Protein AF-A0A6M2C331-F1 (afdb_monomer_lite)

Sequence (89 aa):
MKNFAILLVWITTVFVFIFAGLSQTNIAFTISISLLIFGVLLILFMVYAVLTDKYTTTKTFKDWYEDHSMDTLDDSRLTFKERTTTDFD

Structure (mmCIF, N/CA/C/O backbone):
data_AF-A0A6M2C331-F1
#
_entry.id   AF-A0A6M2C331-F1
#
loop_
_atom_site.group_PDB
_atom_site.id
_atom_site.type_symbol
_atom_site.label_atom_id
_atom_site.label_alt_id
_atom_site.label_comp_id
_atom_site.label_asym_id
_atom_site.label_entity_id
_atom_site.label_seq_id
_atom_site.pdbx_PDB_ins_code
_atom_site.Cartn_x
_atom_site.Cartn_y
_atom_site.Cartn_z
_atom_site.occupancy
_atom_site.B_iso_or_equiv
_atom_site.auth_seq_id
_atom_site.auth_comp_id
_atom_site.auth_asym_id
_atom_site.auth_atom_id
_atom_site.pdbx_PDB_model_num
ATOM 1 N N . MET A 1 1 ? -13.735 7.489 8.999 1.00 54.94 1 MET A N 1
ATOM 2 C CA . MET A 1 1 ? -14.627 6.622 8.192 1.00 54.94 1 MET A CA 1
ATOM 3 C C . MET A 1 1 ? -14.308 5.187 8.561 1.00 54.94 1 MET A C 1
ATOM 5 O O . MET A 1 1 ? -13.128 4.878 8.595 1.00 54.94 1 MET A O 1
ATOM 9 N N . LYS A 1 2 ? -15.309 4.345 8.855 1.00 58.50 2 LYS A N 1
ATOM 10 C CA . LYS A 1 2 ? -15.138 3.006 9.470 1.00 58.50 2 LYS A CA 1
ATOM 11 C C . LYS A 1 2 ? -14.167 2.061 8.728 1.00 58.50 2 LYS A C 1
ATOM 13 O O . LYS A 1 2 ? -13.714 1.093 9.315 1.00 58.50 2 LYS A O 1
ATOM 18 N N . ASN A 1 3 ? -13.819 2.388 7.478 1.00 74.94 3 ASN A N 1
ATOM 19 C CA . ASN A 1 3 ? -12.964 1.598 6.592 1.00 74.94 3 ASN A CA 1
ATOM 20 C C . ASN A 1 3 ? -11.765 2.389 6.015 1.00 74.94 3 ASN A 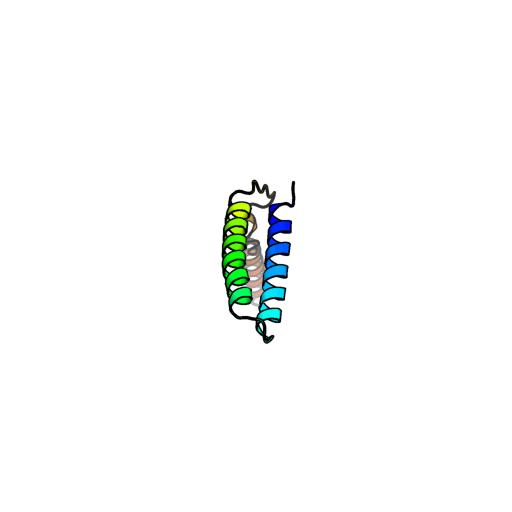C 1
ATOM 22 O O . ASN A 1 3 ? -11.246 2.017 4.967 1.00 74.94 3 ASN A O 1
ATOM 26 N N . PHE A 1 4 ? -11.342 3.509 6.614 1.00 83.31 4 PHE A N 1
ATOM 27 C CA . PHE A 1 4 ? -10.252 4.310 6.030 1.00 83.31 4 PHE A CA 1
ATOM 28 C C . PHE A 1 4 ? -8.917 3.551 6.023 1.00 83.31 4 PHE A C 1
ATOM 30 O O . PHE A 1 4 ? -8.274 3.471 4.980 1.00 83.31 4 PHE A O 1
ATOM 37 N N . ALA A 1 5 ? -8.551 2.930 7.148 1.00 84.56 5 ALA A N 1
ATOM 38 C CA . ALA A 1 5 ? -7.322 2.149 7.254 1.00 84.56 5 ALA A CA 1
ATOM 39 C C . ALA A 1 5 ? -7.313 0.957 6.282 1.00 84.56 5 ALA A C 1
ATOM 41 O O . ALA A 1 5 ? -6.353 0.778 5.537 1.00 84.56 5 ALA A O 1
ATOM 42 N N . ILE A 1 6 ? -8.407 0.187 6.211 1.00 86.81 6 ILE A N 1
ATOM 43 C CA . ILE A 1 6 ? -8.479 -0.986 5.325 1.00 86.81 6 ILE A CA 1
ATOM 44 C C . ILE A 1 6 ? -8.462 -0.606 3.837 1.00 86.81 6 ILE A C 1
ATOM 46 O O . ILE A 1 6 ? -7.828 -1.287 3.035 1.00 86.81 6 ILE A O 1
ATOM 50 N N . LEU A 1 7 ? -9.113 0.499 3.457 1.00 89.25 7 LEU A N 1
ATOM 51 C CA . LEU A 1 7 ? -9.072 1.009 2.085 1.00 89.25 7 LEU A CA 1
ATOM 52 C C . LEU A 1 7 ? -7.648 1.419 1.707 1.00 89.25 7 LEU A C 1
ATOM 54 O O . LEU A 1 7 ? -7.183 1.118 0.609 1.00 89.25 7 LEU A O 1
ATOM 58 N N . LEU A 1 8 ? -6.947 2.076 2.628 1.00 91.44 8 LEU A N 1
ATOM 59 C CA . LEU A 1 8 ? -5.584 2.527 2.410 1.00 91.44 8 LEU A CA 1
ATOM 60 C C . LEU A 1 8 ? -4.619 1.343 2.236 1.00 91.44 8 LEU A C 1
ATOM 62 O O . LEU A 1 8 ? -3.795 1.369 1.324 1.00 91.44 8 LEU A O 1
ATOM 66 N N . VAL A 1 9 ? -4.796 0.267 3.012 1.00 92.44 9 VAL A N 1
ATOM 67 C CA . VAL A 1 9 ? -4.075 -1.003 2.816 1.00 92.44 9 VAL A CA 1
ATOM 68 C C . VAL A 1 9 ? -4.308 -1.549 1.406 1.00 92.44 9 VAL A C 1
ATOM 70 O O . VAL A 1 9 ? -3.338 -1.768 0.684 1.00 92.44 9 VAL A O 1
ATOM 73 N N . TRP A 1 10 ? -5.564 -1.679 0.964 1.00 94.19 10 TRP A N 1
ATOM 74 C CA . TRP A 1 10 ? -5.886 -2.166 -0.385 1.00 94.19 10 TRP A CA 1
ATOM 75 C C . TRP A 1 10 ? -5.202 -1.359 -1.492 1.00 94.19 10 TRP A C 1
ATOM 77 O O . TRP A 1 10 ? -4.613 -1.940 -2.404 1.00 94.19 10 TRP A O 1
ATOM 87 N N . ILE A 1 11 ? -5.229 -0.026 -1.395 1.00 93.81 11 ILE A N 1
ATOM 88 C CA . ILE A 1 11 ? -4.551 0.850 -2.358 1.00 93.81 11 ILE A CA 1
ATOM 89 C C . ILE A 1 11 ? -3.043 0.589 -2.357 1.00 93.81 11 ILE A C 1
ATOM 91 O O . ILE A 1 11 ? -2.452 0.433 -3.426 1.00 93.81 11 ILE A O 1
ATOM 95 N N . THR A 1 12 ? -2.416 0.508 -1.178 1.00 94.62 12 THR A N 1
ATOM 96 C CA . THR A 1 12 ? -0.971 0.250 -1.088 1.00 94.62 12 THR A CA 1
ATOM 97 C C . THR A 1 12 ? -0.588 -1.113 -1.666 1.00 94.62 12 THR A C 1
ATOM 99 O O . THR A 1 12 ? 0.403 -1.207 -2.387 1.00 94.62 12 THR A 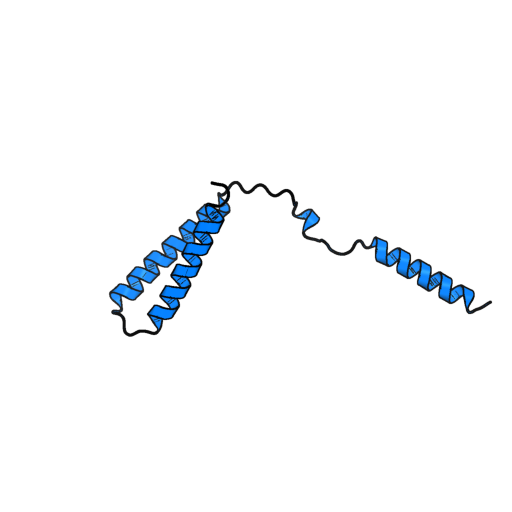O 1
ATOM 102 N N . THR A 1 13 ? -1.395 -2.154 -1.445 1.00 95.62 13 THR A N 1
ATOM 103 C CA . THR A 1 13 ? -1.160 -3.492 -2.003 1.00 95.62 13 THR A CA 1
ATOM 104 C C . THR A 1 13 ? -1.249 -3.492 -3.525 1.00 95.62 13 THR A C 1
ATOM 106 O O . THR A 1 13 ? -0.352 -4.010 -4.189 1.00 95.62 13 THR A O 1
ATOM 109 N N . VAL A 1 14 ? -2.291 -2.875 -4.093 1.00 96.81 14 VAL A N 1
ATOM 110 C CA . VAL A 1 14 ? -2.452 -2.769 -5.552 1.00 96.81 14 VAL A CA 1
ATOM 111 C C . VAL A 1 14 ? -1.301 -1.972 -6.167 1.00 96.81 14 VAL A C 1
ATOM 113 O O . VAL A 1 14 ? -0.747 -2.388 -7.182 1.00 96.81 14 VAL A O 1
ATOM 116 N N . PHE A 1 15 ? -0.885 -0.873 -5.533 1.00 95.75 15 PHE A N 1
ATOM 117 C CA . PHE A 1 15 ? 0.268 -0.089 -5.974 1.00 95.75 15 PHE A CA 1
ATOM 118 C C . PHE A 1 15 ? 1.552 -0.930 -6.023 1.00 95.75 15 PHE A C 1
ATOM 120 O O . PHE A 1 15 ? 2.229 -0.946 -7.050 1.00 95.75 15 PHE A O 1
ATOM 127 N N . VAL A 1 16 ? 1.868 -1.666 -4.949 1.00 95.62 16 VAL A N 1
ATOM 128 C CA . VAL A 1 16 ? 3.062 -2.528 -4.893 1.00 95.62 16 VAL A CA 1
ATOM 129 C C . VAL A 1 16 ? 2.995 -3.624 -5.955 1.00 95.62 16 VAL A C 1
ATOM 131 O O . VAL A 1 16 ? 3.997 -3.903 -6.610 1.00 95.62 16 VAL A O 1
ATOM 134 N N . PHE A 1 17 ? 1.818 -4.211 -6.177 1.00 96.56 17 PHE A N 1
ATOM 135 C CA . PHE A 1 17 ? 1.627 -5.240 -7.196 1.00 96.56 17 PHE A CA 1
ATOM 136 C C . PHE A 1 17 ? 1.882 -4.705 -8.613 1.00 96.56 17 PHE A C 1
ATOM 138 O O . PHE A 1 17 ? 2.624 -5.308 -9.389 1.00 96.56 17 PHE A O 1
ATOM 145 N N . ILE A 1 18 ? 1.335 -3.529 -8.934 1.00 95.31 18 ILE A N 1
ATOM 146 C CA . ILE A 1 18 ? 1.574 -2.854 -10.216 1.00 95.31 18 ILE A CA 1
ATOM 147 C C . ILE A 1 18 ? 3.057 -2.488 -10.363 1.00 95.31 18 ILE A C 1
ATOM 149 O O . ILE A 1 18 ? 3.643 -2.720 -11.418 1.00 95.31 18 ILE A O 1
ATOM 153 N N . PHE A 1 19 ? 3.690 -1.968 -9.308 1.00 94.94 19 PHE A N 1
ATOM 154 C CA . PHE A 1 19 ? 5.114 -1.627 -9.306 1.00 94.94 19 PHE A CA 1
ATOM 155 C C . PHE A 1 19 ? 6.016 -2.851 -9.530 1.00 94.94 19 PHE A C 1
ATOM 157 O O . PHE A 1 19 ? 6.995 -2.774 -10.276 1.00 94.94 19 PHE A O 1
ATOM 164 N N . ALA A 1 20 ? 5.669 -4.000 -8.946 1.00 94.38 20 ALA A N 1
ATOM 165 C CA . ALA A 1 20 ? 6.381 -5.255 -9.169 1.00 94.38 20 ALA A CA 1
ATOM 166 C C . ALA A 1 20 ? 6.266 -5.725 -10.630 1.00 94.38 20 ALA A C 1
ATOM 168 O O . ALA A 1 20 ? 7.251 -6.182 -11.207 1.00 94.38 20 ALA A O 1
ATOM 169 N N . GLY A 1 21 ? 5.095 -5.555 -11.256 1.00 94.06 21 GLY A N 1
ATOM 170 C CA . GLY A 1 21 ? 4.906 -5.812 -12.687 1.00 94.06 21 GLY A CA 1
ATOM 171 C C . GLY A 1 21 ? 5.705 -4.851 -13.575 1.00 94.06 21 GLY A C 1
ATOM 172 O O . GLY A 1 21 ? 6.417 -5.285 -14.479 1.00 94.06 21 GLY A O 1
ATOM 173 N N . LEU A 1 22 ? 5.661 -3.548 -13.278 1.00 92.50 22 LEU A N 1
ATOM 174 C CA . LEU A 1 22 ? 6.438 -2.519 -13.983 1.00 92.50 22 LEU A CA 1
ATOM 175 C C . LEU A 1 22 ? 7.948 -2.766 -13.878 1.00 92.50 22 LEU A C 1
ATOM 177 O O . LEU A 1 22 ? 8.677 -2.482 -14.826 1.00 92.50 22 LEU A O 1
ATOM 181 N N . SER A 1 23 ? 8.412 -3.356 -12.775 1.00 90.56 23 SER A N 1
ATOM 182 C CA . SER A 1 23 ? 9.826 -3.694 -12.568 1.00 90.56 23 SER A CA 1
ATOM 183 C C . SER A 1 23 ? 10.357 -4.756 -13.541 1.00 90.56 23 SER A C 1
ATOM 185 O O . SER A 1 23 ? 11.568 -4.881 -13.692 1.00 90.56 23 SER A O 1
ATOM 187 N N . GLN A 1 24 ? 9.485 -5.501 -14.230 1.00 92.31 24 GLN A N 1
ATOM 188 C CA . GLN A 1 24 ? 9.883 -6.449 -15.283 1.00 92.31 24 GLN A CA 1
ATOM 189 C C . GLN A 1 24 ? 10.061 -5.778 -16.653 1.00 92.31 24 GLN A C 1
ATOM 191 O O . GLN A 1 24 ? 10.540 -6.403 -17.597 1.00 92.31 24 GLN A O 1
ATOM 196 N N . THR A 1 25 ? 9.661 -4.514 -16.787 1.00 91.50 25 THR A N 1
ATOM 197 C CA . THR A 1 25 ? 9.716 -3.770 -18.049 1.00 91.50 25 THR A CA 1
ATOM 198 C C . THR A 1 25 ? 10.958 -2.882 -18.123 1.00 91.50 25 THR A C 1
ATOM 200 O O . THR A 1 25 ? 11.574 -2.549 -17.113 1.00 91.50 25 THR A O 1
ATOM 203 N N . ASN A 1 26 ? 11.330 -2.466 -19.334 1.00 90.00 26 ASN A N 1
ATOM 204 C CA . ASN A 1 26 ? 12.520 -1.648 -19.584 1.00 90.00 26 ASN A CA 1
ATOM 205 C C . ASN A 1 26 ? 12.237 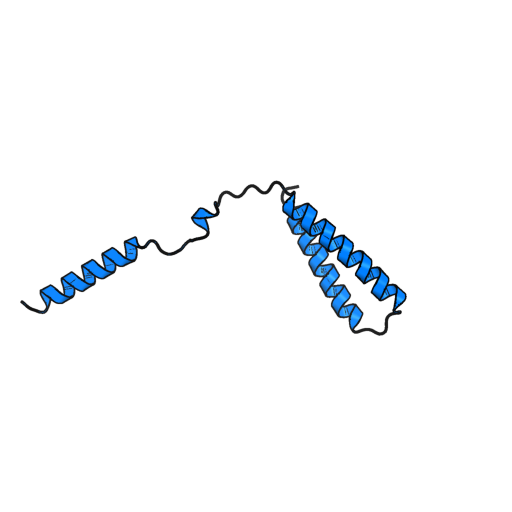-0.145 -19.365 1.00 90.00 26 ASN A C 1
ATOM 207 O O . ASN A 1 26 ? 12.396 0.682 -20.261 1.00 90.00 26 ASN A O 1
ATOM 211 N N . ILE A 1 27 ? 11.719 0.198 -18.182 1.00 90.75 27 ILE A N 1
ATOM 212 C CA . ILE A 1 27 ? 11.439 1.582 -17.781 1.00 90.75 27 ILE A CA 1
ATOM 213 C C . ILE A 1 27 ? 12.735 2.271 -17.350 1.00 90.75 27 ILE A C 1
ATOM 215 O O . ILE A 1 27 ? 13.636 1.658 -16.779 1.00 90.75 27 ILE A O 1
ATOM 219 N N . ALA A 1 28 ? 12.817 3.579 -17.604 1.00 92.25 28 ALA A N 1
ATOM 220 C CA . ALA A 1 28 ? 13.949 4.396 -17.195 1.00 92.25 28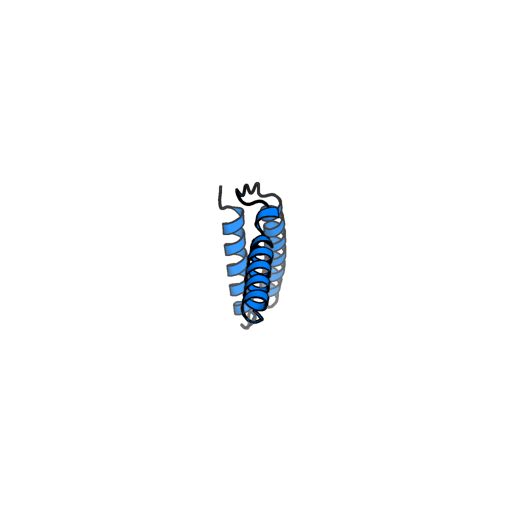 ALA A CA 1
ATOM 221 C C . ALA A 1 28 ? 14.199 4.300 -15.680 1.00 92.25 28 ALA A C 1
ATOM 223 O O . ALA A 1 28 ? 13.299 4.522 -14.868 1.00 92.25 28 ALA A O 1
ATOM 224 N N . PHE A 1 29 ? 15.456 4.052 -15.310 1.00 89.00 29 PHE A N 1
ATOM 225 C CA . PHE A 1 29 ? 15.884 3.856 -13.923 1.00 89.00 29 PHE A CA 1
ATOM 226 C C . PHE A 1 29 ? 15.427 4.979 -12.976 1.00 89.00 29 PHE A C 1
ATOM 228 O O . PHE A 1 29 ? 14.963 4.712 -11.869 1.00 89.00 29 PHE A O 1
ATOM 235 N N . THR A 1 30 ? 15.478 6.234 -13.434 1.00 93.31 30 THR A N 1
ATOM 236 C CA . THR A 1 30 ? 15.036 7.411 -12.668 1.00 93.31 30 THR A CA 1
ATOM 237 C C . THR A 1 30 ? 13.560 7.334 -12.270 1.00 93.31 30 THR A C 1
ATOM 239 O O . THR A 1 30 ? 13.193 7.713 -11.159 1.00 93.31 30 THR A O 1
ATOM 242 N N . ILE A 1 31 ? 12.706 6.809 -13.150 1.00 92.31 31 ILE A N 1
ATOM 243 C CA . ILE A 1 31 ? 11.274 6.661 -12.875 1.00 92.31 31 ILE A CA 1
ATOM 244 C C . ILE A 1 31 ? 11.078 5.551 -11.844 1.00 92.31 31 ILE A C 1
ATOM 246 O O . ILE A 1 31 ? 10.417 5.771 -10.829 1.00 92.31 31 ILE A O 1
ATOM 250 N N . SER A 1 32 ? 11.719 4.399 -12.042 1.00 93.31 32 SER A N 1
ATOM 251 C CA . SER A 1 32 ? 11.623 3.260 -11.124 1.00 93.31 32 SER A CA 1
ATOM 252 C C . SER A 1 32 ? 12.078 3.619 -9.707 1.00 93.31 32 SER A C 1
ATOM 254 O O . SER A 1 32 ? 11.387 3.293 -8.744 1.00 93.31 32 SER A O 1
ATOM 256 N N . ILE A 1 33 ? 13.189 4.350 -9.562 1.00 94.00 33 ILE A N 1
ATOM 257 C CA . ILE A 1 33 ? 13.686 4.743 -8.238 1.00 94.00 33 ILE A CA 1
ATOM 258 C C . ILE A 1 33 ? 12.812 5.816 -7.579 1.00 94.00 33 ILE A C 1
ATOM 260 O O . ILE A 1 33 ? 12.609 5.777 -6.368 1.00 94.00 33 ILE A O 1
ATOM 264 N N . SER A 1 34 ? 12.224 6.727 -8.362 1.00 94.88 34 SER A N 1
ATOM 265 C CA . SER A 1 34 ? 11.261 7.697 -7.830 1.00 94.88 34 SER A CA 1
ATOM 266 C C . SER A 1 34 ? 9.991 7.015 -7.302 1.00 94.88 34 SER A C 1
ATOM 268 O O . SER A 1 34 ? 9.543 7.330 -6.199 1.00 94.88 34 SER A O 1
ATOM 270 N N . LEU A 1 35 ? 9.466 6.018 -8.030 1.00 94.81 35 LEU A N 1
ATOM 271 C CA . LEU A 1 35 ? 8.330 5.208 -7.585 1.00 94.81 35 LEU A CA 1
ATOM 272 C C . LEU A 1 35 ? 8.671 4.382 -6.346 1.00 94.81 35 LEU A C 1
ATOM 274 O O . LEU A 1 35 ? 7.824 4.243 -5.468 1.00 94.81 35 LEU A O 1
ATOM 278 N N . LEU A 1 36 ? 9.898 3.863 -6.256 1.00 94.69 36 LEU A N 1
ATOM 279 C CA . LEU A 1 36 ? 10.360 3.121 -5.089 1.00 94.69 36 LEU A CA 1
ATOM 280 C C . LEU A 1 36 ? 10.358 4.005 -3.836 1.00 94.69 36 LEU A C 1
ATOM 282 O O . LEU A 1 36 ? 9.779 3.625 -2.820 1.00 94.69 36 LEU A O 1
ATOM 286 N N . ILE A 1 37 ? 10.959 5.198 -3.912 1.00 96.56 37 ILE A N 1
ATOM 287 C CA . ILE A 1 37 ? 10.998 6.150 -2.790 1.00 96.56 37 ILE A CA 1
ATOM 288 C C . ILE A 1 37 ? 9.574 6.538 -2.378 1.00 96.56 37 ILE A C 1
ATOM 290 O O . ILE A 1 37 ? 9.240 6.510 -1.192 1.00 96.56 37 ILE A O 1
ATOM 294 N N . PHE A 1 38 ? 8.713 6.838 -3.353 1.00 96.12 38 PHE A N 1
ATOM 295 C CA . PHE A 1 38 ? 7.306 7.136 -3.100 1.00 96.12 38 PHE A CA 1
ATOM 296 C C . PHE A 1 38 ? 6.574 5.961 -2.433 1.00 96.12 38 PHE A C 1
ATOM 298 O O . PHE A 1 38 ? 5.850 6.156 -1.460 1.00 96.12 38 PHE A O 1
ATOM 305 N N . GLY A 1 39 ? 6.803 4.734 -2.905 1.00 94.75 39 GLY A N 1
ATOM 306 C CA . GLY A 1 39 ? 6.208 3.520 -2.354 1.00 94.75 39 GLY A CA 1
ATOM 307 C C . GLY A 1 39 ? 6.604 3.264 -0.902 1.00 94.75 39 GLY A C 1
ATOM 308 O O . GLY A 1 39 ? 5.751 2.931 -0.084 1.00 94.75 39 GLY A O 1
ATOM 309 N N . VAL A 1 40 ? 7.872 3.480 -0.549 1.00 95.56 40 VAL A N 1
ATOM 310 C CA . VAL A 1 40 ? 8.339 3.348 0.841 1.00 95.56 40 VAL A CA 1
ATOM 311 C C . VAL A 1 40 ? 7.644 4.365 1.751 1.00 95.56 40 VAL A C 1
ATOM 313 O O . VAL A 1 40 ? 7.166 3.998 2.825 1.00 95.56 40 VAL A O 1
ATOM 316 N N . LEU A 1 41 ? 7.524 5.623 1.313 1.00 96.56 41 LEU A N 1
ATOM 317 C CA . LEU A 1 41 ? 6.796 6.654 2.062 1.00 96.56 41 LEU A CA 1
ATOM 318 C C . LEU A 1 41 ? 5.311 6.301 2.225 1.00 96.56 41 LEU A C 1
ATOM 320 O O . LEU A 1 41 ? 4.759 6.454 3.315 1.00 96.56 41 LEU A O 1
ATOM 324 N N . LEU A 1 42 ? 4.679 5.779 1.169 1.00 94.50 42 LEU A N 1
ATOM 325 C CA . LEU A 1 42 ? 3.288 5.325 1.183 1.00 94.50 42 LEU A CA 1
ATOM 326 C C . LEU A 1 42 ? 3.070 4.194 2.202 1.00 94.50 42 LEU A C 1
ATOM 328 O O . LEU A 1 42 ? 2.090 4.219 2.944 1.00 94.50 42 LEU A O 1
ATOM 332 N N . ILE A 1 43 ? 3.988 3.223 2.271 1.00 94.38 43 ILE A N 1
ATOM 333 C CA . ILE A 1 43 ? 3.923 2.112 3.230 1.00 94.38 43 ILE A CA 1
ATOM 334 C C . ILE A 1 43 ? 4.093 2.621 4.664 1.00 94.38 43 ILE A C 1
ATOM 336 O O . ILE A 1 43 ? 3.314 2.238 5.533 1.00 94.38 43 ILE A O 1
ATOM 340 N N . LEU A 1 44 ? 5.059 3.508 4.927 1.00 95.56 44 LEU A N 1
ATOM 341 C CA . LEU A 1 44 ? 5.238 4.095 6.261 1.00 95.56 44 LEU A CA 1
ATOM 342 C C . LEU A 1 44 ? 3.994 4.867 6.711 1.00 95.56 44 LEU A C 1
ATOM 344 O O . LEU A 1 44 ? 3.544 4.710 7.847 1.00 95.56 44 LEU A O 1
ATOM 348 N N . PHE A 1 45 ? 3.409 5.657 5.808 1.00 93.44 45 PHE A N 1
ATOM 349 C CA . PHE A 1 45 ? 2.157 6.357 6.070 1.00 93.44 45 PHE A CA 1
ATOM 350 C C . PHE A 1 45 ? 1.011 5.381 6.352 1.00 93.44 45 PHE A C 1
ATOM 352 O O . PHE A 1 45 ? 0.250 5.590 7.295 1.00 93.44 45 PHE A O 1
ATOM 359 N N . MET A 1 46 ? 0.917 4.294 5.582 1.00 94.00 46 MET A N 1
ATOM 360 C CA . MET A 1 46 ? -0.087 3.255 5.786 1.00 94.00 46 MET A CA 1
ATOM 361 C C . MET A 1 46 ? 0.029 2.601 7.156 1.00 94.00 46 MET A C 1
ATOM 363 O O . MET A 1 46 ? -0.962 2.540 7.878 1.00 94.00 46 MET A O 1
ATOM 367 N N . VAL A 1 47 ? 1.234 2.184 7.545 1.00 94.00 47 VAL A N 1
ATOM 368 C CA . VAL A 1 47 ? 1.480 1.565 8.851 1.00 94.00 47 VAL A CA 1
ATOM 369 C C . VAL A 1 47 ? 1.109 2.529 9.975 1.00 94.00 47 VAL A C 1
ATOM 371 O O . VAL A 1 47 ? 0.386 2.147 10.892 1.00 94.00 47 VAL A O 1
ATOM 374 N N . TYR A 1 48 ? 1.532 3.793 9.886 1.00 93.50 48 TYR A N 1
ATOM 375 C CA . TYR A 1 48 ? 1.162 4.810 10.869 1.00 93.50 48 TYR A CA 1
ATOM 376 C C . TYR A 1 48 ? -0.359 5.003 10.962 1.00 93.50 48 TYR A C 1
ATOM 378 O O . TYR A 1 48 ? -0.915 5.040 12.062 1.00 93.50 48 TYR A O 1
ATOM 386 N N . ALA A 1 49 ? -1.038 5.093 9.815 1.00 90.06 49 ALA A N 1
ATOM 387 C CA . ALA A 1 49 ? -2.482 5.277 9.750 1.00 90.06 49 ALA A CA 1
ATOM 388 C C . ALA A 1 49 ? -3.240 4.080 10.340 1.00 90.06 49 ALA A C 1
ATOM 390 O O . ALA A 1 49 ? -4.200 4.289 11.072 1.00 90.06 49 ALA A O 1
ATOM 391 N N . VAL A 1 50 ? -2.794 2.849 10.071 1.00 90.25 50 VAL A N 1
ATOM 392 C CA . VAL A 1 50 ? -3.381 1.618 10.625 1.00 90.25 50 VAL A CA 1
ATOM 393 C C . VAL A 1 50 ? -3.169 1.536 12.136 1.00 90.25 50 VAL A C 1
ATOM 395 O O . VAL A 1 50 ? -4.111 1.241 12.863 1.00 90.25 50 VAL A O 1
ATOM 398 N N . LEU A 1 51 ? -1.960 1.831 12.623 1.00 90.19 51 LEU A N 1
ATOM 399 C CA . LEU A 1 51 ? -1.648 1.782 14.056 1.00 90.19 51 LEU A CA 1
ATOM 400 C C . LEU A 1 51 ? -2.372 2.864 14.865 1.00 90.19 51 LEU A C 1
ATOM 402 O O . LEU A 1 51 ? -2.665 2.661 16.040 1.00 90.19 51 LEU A O 1
ATOM 406 N N . THR A 1 52 ? -2.650 4.011 14.248 1.00 88.25 52 THR A N 1
ATOM 407 C CA . THR A 1 52 ? -3.353 5.130 14.896 1.00 88.25 52 THR A CA 1
ATOM 408 C C . THR A 1 52 ? -4.873 5.038 14.716 1.00 88.25 52 THR A C 1
ATOM 410 O O . THR A 1 52 ? -5.616 5.809 15.331 1.00 88.25 52 THR A O 1
ATOM 413 N N . ASP A 1 53 ? -5.365 4.113 13.885 1.00 84.81 53 ASP A N 1
ATOM 414 C CA . ASP A 1 53 ? -6.798 3.966 13.651 1.00 84.81 53 ASP A CA 1
ATOM 415 C C . ASP A 1 53 ? -7.505 3.486 14.923 1.00 84.81 53 ASP A C 1
ATOM 417 O O . ASP A 1 53 ? -7.087 2.538 15.593 1.00 84.81 53 ASP A O 1
ATOM 421 N N . LYS A 1 54 ? -8.614 4.147 15.268 1.00 78.25 54 LYS A N 1
ATOM 422 C CA . LYS A 1 54 ? -9.422 3.786 16.438 1.00 78.25 54 LYS A CA 1
ATOM 423 C C . LYS A 1 54 ? -10.314 2.606 16.078 1.00 78.25 54 LYS A C 1
ATOM 425 O O . LYS A 1 54 ? -11.512 2.762 15.840 1.00 78.25 54 LYS A O 1
ATOM 430 N N . TYR A 1 55 ? -9.711 1.426 16.033 1.00 72.44 55 TYR A N 1
ATOM 431 C CA . TYR A 1 55 ? -10.415 0.182 15.776 1.00 72.44 55 TYR A CA 1
ATOM 432 C C . TYR A 1 55 ? -11.099 -0.323 17.051 1.00 72.44 55 TYR A C 1
ATOM 434 O O . TYR A 1 55 ? -10.463 -0.529 18.084 1.00 72.44 55 TYR A O 1
ATOM 442 N N . THR A 1 56 ? -12.415 -0.523 16.984 1.00 65.12 56 THR A N 1
ATOM 443 C CA . THR A 1 56 ? -13.197 -1.170 18.041 1.00 65.12 56 THR A CA 1
ATOM 444 C C . THR A 1 56 ? -13.677 -2.519 17.517 1.00 65.12 56 THR A C 1
ATOM 446 O O . THR A 1 56 ? -14.394 -2.593 16.522 1.00 65.12 56 THR A O 1
ATOM 449 N N . THR A 1 57 ? -13.223 -3.596 18.153 1.00 69.12 57 THR A N 1
ATOM 450 C CA . THR A 1 57 ? -13.659 -4.965 17.866 1.00 69.12 57 THR A CA 1
ATOM 451 C C . THR A 1 57 ? -14.461 -5.493 19.042 1.00 69.12 57 THR A C 1
ATOM 453 O O . THR A 1 57 ? -14.115 -5.259 20.197 1.00 69.12 57 THR A O 1
ATO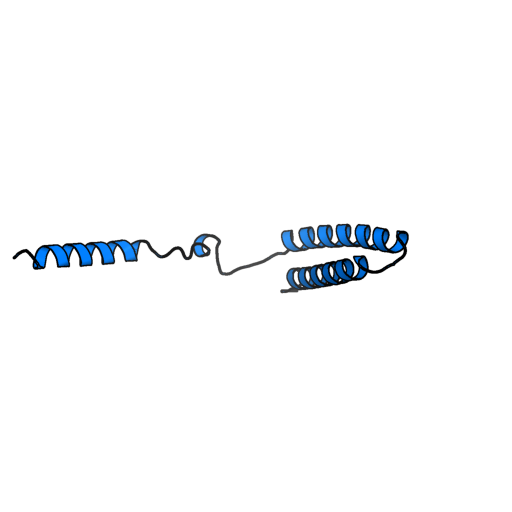M 456 N N . THR A 1 58 ? -15.536 -6.218 18.745 1.00 66.75 58 THR A N 1
ATOM 457 C CA . THR A 1 58 ? -16.330 -6.944 19.746 1.00 66.75 58 THR A CA 1
ATOM 458 C C . THR A 1 58 ? -15.578 -8.167 20.281 1.00 66.75 58 THR A C 1
ATOM 460 O O . THR A 1 58 ? -15.851 -8.618 21.386 1.00 66.75 58 THR A O 1
ATOM 463 N N . LYS A 1 59 ? -14.628 -8.696 19.501 1.00 66.69 59 LYS A N 1
ATOM 464 C CA . LYS A 1 59 ? -13.796 -9.853 19.844 1.00 66.69 59 LYS A CA 1
ATOM 465 C C . LYS A 1 59 ? -12.536 -9.384 20.560 1.00 66.69 59 LYS A C 1
ATOM 467 O O . LYS A 1 59 ? -11.804 -8.551 20.023 1.00 66.69 59 LYS A O 1
ATOM 472 N N . THR A 1 60 ? -12.291 -9.910 21.753 1.00 65.31 60 THR A N 1
ATOM 473 C CA . THR A 1 60 ? -11.078 -9.616 22.523 1.00 65.31 60 THR A CA 1
ATOM 474 C C . THR A 1 60 ? -9.964 -10.590 22.138 1.00 65.31 60 THR A C 1
ATOM 476 O O . THR A 1 60 ? -10.239 -11.681 21.651 1.00 65.31 60 THR A O 1
ATOM 479 N N . PHE A 1 61 ? -8.692 -10.250 22.380 1.00 63.28 61 PHE A N 1
ATOM 480 C CA . PHE A 1 61 ? -7.572 -11.188 22.165 1.00 63.28 61 PHE A CA 1
ATOM 481 C C . PHE A 1 61 ? -7.725 -12.512 22.939 1.00 63.28 61 PHE A C 1
ATOM 483 O O . PHE A 1 61 ? -7.137 -13.517 22.556 1.00 63.28 61 PHE A O 1
ATOM 490 N N . LYS A 1 62 ? -8.537 -12.526 24.001 1.00 60.31 62 LYS A N 1
ATOM 491 C CA . LYS A 1 62 ? -8.902 -13.727 24.759 1.00 60.31 62 LYS A CA 1
ATOM 492 C C . LYS A 1 62 ? -9.802 -14.683 23.961 1.00 60.31 62 LYS A C 1
ATOM 494 O O . LYS A 1 62 ? -9.711 -15.883 24.167 1.00 60.31 62 LYS A O 1
ATOM 499 N N . ASP A 1 63 ? -10.594 -14.165 23.023 1.00 62.56 63 ASP A N 1
ATOM 500 C CA . ASP A 1 63 ? -11.458 -14.948 22.126 1.00 62.56 63 ASP A CA 1
ATOM 501 C C . ASP A 1 63 ? -10.736 -15.382 20.836 1.00 62.56 63 ASP A C 1
ATOM 503 O O . ASP A 1 63 ? -11.341 -16.024 19.987 1.00 62.56 63 ASP A O 1
ATOM 507 N N . TRP A 1 64 ? -9.467 -14.988 20.644 1.00 57.00 64 TRP A N 1
ATOM 508 C CA . TRP A 1 64 ? -8.660 -15.371 19.473 1.00 57.00 64 TRP A CA 1
ATOM 509 C C . TRP A 1 64 ? -8.047 -16.767 19.613 1.00 57.00 64 TRP A C 1
ATOM 511 O O . TRP A 1 64 ? -7.701 -17.410 18.626 1.00 57.00 64 TRP A O 1
ATOM 521 N N . TYR A 1 65 ? -7.943 -17.242 20.851 1.00 57.81 65 TYR A N 1
ATOM 522 C CA . TYR A 1 65 ? -7.731 -18.645 21.147 1.00 57.81 65 TYR A CA 1
ATOM 523 C C . TYR A 1 65 ? -9.104 -19.295 21.268 1.00 57.81 65 TYR A C 1
ATOM 525 O O . TYR A 1 65 ? -9.483 -19.722 22.353 1.00 57.81 65 TYR A O 1
ATOM 533 N N . GLU A 1 66 ? -9.833 -19.436 20.157 1.00 60.53 66 GLU A N 1
ATOM 534 C CA . GLU A 1 66 ? -10.839 -20.508 20.017 1.00 60.53 66 GLU A CA 1
ATOM 535 C C . GLU A 1 66 ? -10.151 -21.897 20.084 1.00 60.53 66 GLU A C 1
ATOM 537 O O . GLU A 1 66 ? -10.453 -22.812 19.325 1.00 60.53 66 GLU A O 1
ATOM 542 N N . ASP A 1 67 ? -9.168 -22.040 20.974 1.00 65.00 67 ASP A N 1
ATOM 543 C CA . ASP A 1 67 ? -8.563 -23.281 21.379 1.00 65.00 67 ASP A CA 1
ATOM 544 C C . ASP A 1 67 ? -9.676 -24.021 22.110 1.00 65.00 67 ASP A C 1
ATOM 546 O O . ASP A 1 67 ? -10.263 -23.510 23.071 1.00 65.00 67 ASP A O 1
ATOM 550 N N . HIS A 1 68 ? -10.050 -25.166 21.546 1.00 60.94 68 HIS A N 1
ATOM 551 C CA . HIS A 1 68 ? -11.111 -26.026 22.042 1.00 60.94 68 HIS A CA 1
ATOM 552 C C . HIS A 1 68 ? -11.073 -26.082 23.572 1.00 60.94 68 HIS A C 1
ATOM 554 O O . HIS A 1 68 ? -10.027 -26.373 24.158 1.00 60.94 68 HIS A O 1
ATOM 560 N N . SER A 1 69 ? -12.205 -25.814 24.228 1.00 59.22 69 SER A N 1
ATOM 561 C CA . SER A 1 69 ? -12.276 -25.941 25.679 1.00 59.22 69 SER A CA 1
ATOM 562 C C . SER A 1 69 ? -11.821 -27.349 26.080 1.00 59.22 69 SER A C 1
ATOM 564 O O . SER A 1 69 ? -12.326 -28.364 25.581 1.00 59.22 69 SER A O 1
ATOM 566 N N . MET A 1 70 ? -10.842 -27.408 26.991 1.00 59.34 70 MET A N 1
ATOM 567 C CA . MET A 1 70 ? -10.352 -28.656 27.593 1.00 59.34 70 MET A CA 1
ATOM 568 C C . MET A 1 70 ? -11.469 -29.449 28.285 1.00 59.34 70 MET A C 1
ATOM 570 O O . MET A 1 70 ? -11.284 -30.631 28.551 1.00 59.34 70 MET A O 1
ATOM 574 N N . ASP A 1 71 ? -12.636 -28.841 28.503 1.00 61.41 71 ASP A N 1
ATOM 575 C CA . ASP A 1 71 ? -13.851 -29.504 28.981 1.00 61.41 71 ASP A CA 1
ATOM 576 C C . ASP A 1 71 ? -14.216 -30.721 28.108 1.00 61.41 71 ASP A C 1
ATOM 578 O O . ASP A 1 71 ? -14.624 -31.760 28.620 1.00 61.41 71 ASP A O 1
ATOM 582 N N . THR A 1 72 ? -13.950 -30.662 26.796 1.00 59.62 72 THR A N 1
ATOM 583 C CA . THR A 1 72 ? -14.174 -31.802 25.883 1.00 59.62 72 THR A CA 1
ATOM 584 C C . THR A 1 72 ? -13.199 -32.970 26.090 1.00 59.62 72 THR A C 1
ATOM 586 O O . THR A 1 72 ? -13.489 -34.101 25.685 1.00 59.62 72 THR A O 1
ATOM 589 N N . LEU A 1 73 ? -12.048 -32.736 26.732 1.00 64.44 73 LEU A N 1
ATOM 590 C CA . LEU A 1 73 ? -11.060 -33.772 27.052 1.00 64.44 73 LEU A CA 1
ATOM 591 C C . LEU A 1 73 ? -11.399 -34.527 28.339 1.00 64.44 73 LEU A C 1
ATOM 593 O O . LEU A 1 73 ? -10.952 -35.664 28.501 1.00 64.44 73 LEU A O 1
ATOM 597 N N . ASP A 1 74 ? -12.161 -33.918 29.249 1.00 67.06 74 ASP A N 1
ATOM 598 C CA . ASP A 1 74 ? -12.570 -34.584 30.486 1.00 67.06 74 ASP A CA 1
ATOM 599 C C . ASP A 1 74 ? -13.742 -35.538 30.214 1.00 67.06 74 ASP A C 1
ATOM 601 O O . ASP A 1 74 ? -13.672 -36.713 30.570 1.00 67.06 74 ASP A O 1
ATOM 605 N N . ASP A 1 75 ? -14.731 -35.114 29.417 1.00 66.62 75 ASP A N 1
ATOM 606 C CA . ASP A 1 75 ? -15.838 -35.980 28.974 1.00 66.62 75 ASP A CA 1
ATOM 607 C C . ASP A 1 75 ? -15.353 -37.194 28.162 1.00 66.62 75 ASP A C 1
ATOM 609 O O . ASP A 1 75 ? -15.819 -38.325 28.340 1.00 66.62 75 ASP A O 1
ATOM 613 N N . SER A 1 76 ? -14.364 -37.002 27.285 1.00 65.62 76 SER A N 1
ATOM 614 C CA . SER A 1 76 ? -13.785 -38.098 26.496 1.00 65.62 76 SER A CA 1
ATOM 615 C C . SER A 1 76 ? -12.902 -39.039 27.330 1.00 65.62 76 SER A C 1
ATOM 617 O O . SER A 1 76 ? -12.824 -40.233 27.034 1.00 65.62 76 SER A O 1
ATOM 619 N N . ARG A 1 77 ? -12.289 -38.557 28.422 1.00 65.31 77 ARG A N 1
ATOM 620 C CA . ARG A 1 77 ? -11.586 -39.408 29.399 1.00 65.31 77 ARG A CA 1
ATOM 621 C C . ARG A 1 77 ? -12.538 -40.195 30.293 1.00 65.31 77 ARG A C 1
ATOM 623 O O . ARG A 1 77 ? -12.258 -41.360 30.577 1.00 65.31 77 ARG A O 1
ATOM 630 N N . LEU A 1 78 ? -13.642 -39.588 30.726 1.00 70.19 78 LEU A N 1
ATOM 631 C CA . LEU A 1 78 ? -14.656 -40.243 31.556 1.00 70.19 78 LEU A CA 1
ATOM 632 C C . LEU A 1 78 ? -15.366 -41.357 30.781 1.00 70.19 78 LEU A C 1
ATOM 634 O O . LEU A 1 78 ? -15.442 -42.483 31.268 1.00 70.19 78 LEU A O 1
ATOM 638 N N . THR A 1 79 ? -15.763 -41.088 29.536 1.00 68.81 79 THR A N 1
ATOM 639 C CA . THR A 1 79 ? -16.375 -42.093 28.648 1.00 68.81 79 THR A CA 1
ATOM 640 C C . THR A 1 79 ? -15.418 -43.228 28.271 1.00 68.81 79 THR A C 1
ATOM 642 O O . THR A 1 79 ? -15.843 -44.378 28.154 1.00 68.81 79 THR A O 1
ATOM 645 N N . PHE A 1 80 ? -14.117 -42.951 28.114 1.00 73.12 80 PHE A N 1
ATOM 646 C CA . PHE A 1 80 ? -13.110 -43.995 27.895 1.00 73.12 80 PHE A CA 1
ATOM 647 C C . PHE A 1 80 ? -12.916 -44.875 29.139 1.00 73.12 80 PHE A C 1
ATOM 649 O O . PHE A 1 80 ? -12.880 -46.099 29.026 1.00 73.12 80 PHE A O 1
ATOM 656 N N . LYS A 1 81 ? -12.838 -44.266 30.330 1.00 70.94 81 LYS A N 1
ATOM 657 C CA . LYS A 1 81 ? -12.663 -44.988 31.597 1.00 70.94 81 LYS A CA 1
ATOM 658 C C . LYS A 1 81 ? -13.864 -45.879 31.917 1.00 70.94 81 LYS A C 1
ATOM 660 O O . LYS A 1 81 ? -13.662 -47.036 32.272 1.00 70.94 81 LYS A O 1
ATOM 665 N N . GLU A 1 82 ? -15.081 -45.372 31.725 1.00 70.81 82 GLU A N 1
ATOM 666 C CA . GLU A 1 82 ? -16.321 -46.127 31.934 1.00 70.81 82 GLU A CA 1
ATOM 667 C C . GLU A 1 82 ? -16.408 -47.344 30.996 1.00 70.81 82 GLU A C 1
ATOM 669 O O . GLU A 1 82 ? -16.675 -48.454 31.455 1.00 70.81 82 GLU A O 1
ATOM 674 N N . ARG A 1 83 ? -16.048 -47.174 29.712 1.00 66.06 83 ARG A N 1
ATOM 675 C CA . ARG A 1 83 ? -16.010 -48.272 28.731 1.00 66.06 83 ARG A CA 1
ATOM 676 C C . ARG A 1 83 ? -15.007 -49.370 29.109 1.00 66.06 83 ARG A C 1
ATOM 678 O O . ARG A 1 83 ? -15.305 -50.546 28.944 1.00 66.06 83 ARG A O 1
ATOM 685 N N . THR A 1 84 ? -13.837 -49.010 29.645 1.00 69.50 84 THR A N 1
ATOM 686 C CA . THR A 1 84 ? -12.832 -50.004 30.072 1.00 69.50 84 THR A CA 1
ATOM 687 C C . THR A 1 84 ? -13.212 -50.771 31.336 1.00 69.50 84 THR A C 1
ATOM 689 O O . THR A 1 84 ? -12.727 -51.880 31.527 1.00 69.50 84 THR A O 1
ATOM 692 N N . THR A 1 85 ? -14.057 -50.204 32.202 1.00 63.72 85 THR A N 1
ATOM 693 C CA . THR A 1 85 ? -14.522 -50.886 33.419 1.00 63.72 85 THR A CA 1
ATOM 694 C C . THR A 1 85 ? -15.691 -51.830 33.158 1.00 63.72 85 THR A C 1
ATOM 696 O O . THR A 1 85 ? -15.776 -52.855 33.814 1.00 63.72 85 THR A O 1
ATOM 699 N N . THR A 1 86 ? -16.549 -51.539 32.175 1.00 61.22 86 THR A N 1
ATOM 700 C CA . THR A 1 86 ? -17.693 -52.398 31.818 1.00 61.22 86 THR A CA 1
ATOM 701 C C . THR A 1 86 ? -17.327 -53.625 30.979 1.00 61.22 86 THR A C 1
ATOM 703 O O . THR A 1 86 ? -18.121 -54.550 30.909 1.00 61.22 86 THR A O 1
ATOM 706 N N . ASP A 1 87 ? -16.154 -53.640 30.337 1.00 60.56 87 ASP A N 1
ATOM 707 C CA . ASP A 1 87 ? -15.659 -54.791 29.556 1.00 60.56 87 ASP A CA 1
ATOM 708 C C . ASP A 1 87 ? -14.908 -55.836 30.420 1.00 60.56 87 ASP A C 1
ATOM 710 O O . ASP A 1 87 ? -14.446 -56.849 29.893 1.00 60.56 87 ASP A O 1
ATOM 714 N N . PHE A 1 88 ? -14.748 -55.591 31.729 1.00 60.12 88 PHE A N 1
ATOM 715 C CA . PHE A 1 88 ? -14.011 -56.460 32.665 1.00 60.12 88 PHE A CA 1
ATOM 716 C C . PHE A 1 88 ? -14.875 -57.108 33.771 1.00 60.12 88 PHE A C 1
ATOM 718 O O . PHE A 1 88 ? -14.312 -57.836 34.592 1.00 60.12 88 PHE A O 1
ATOM 725 N N . ASP A 1 89 ? -16.196 -56.893 33.760 1.00 51.50 89 ASP A N 1
ATOM 726 C CA . ASP A 1 89 ? -17.201 -57.591 34.590 1.00 51.50 89 ASP A CA 1
ATOM 727 C C . ASP A 1 89 ? -17.994 -58.611 33.748 1.00 51.50 89 ASP A C 1
ATOM 729 O O . ASP A 1 89 ? -18.341 -59.692 34.285 1.00 51.50 89 ASP A O 1
#

pLDDT: mean 80.37, std 14.71, range [51.5, 96.81]

Foldseek 3Di:
DLCPLVVLVVVLVVLVVVLVVCVVDPDDPVVNVVSVVVSVVSVVVSVVCNVPDPDDDPDDPVNVCPPPPCVVVVVVVVVVVVVVVVVVD

Radius of gyration: 26.7 Å; chains: 1; bounding box: 34×65×54 Å

Secondary structure (DSSP, 8-state):
-TTHHHHHHHHHHHHHHHHHHHTTS---HH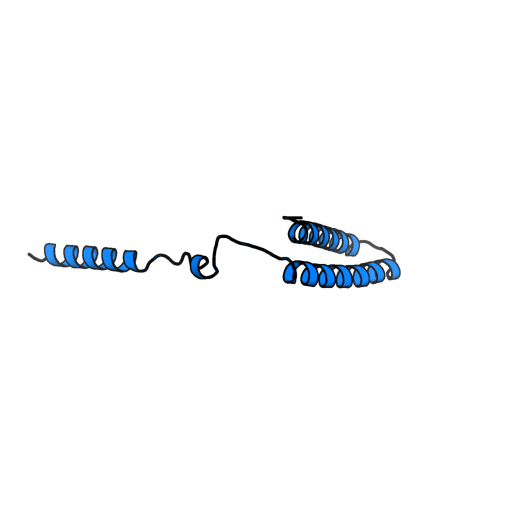HHHHHHHHHHHHHHHHHHHHHHS----SS-GGGS-----THHHHHHHHHHHHHHHHT--